Protein AF-A0A0U2V321-F1 (afdb_monomer_lite)

Foldseek 3Di:
DDKDKAADVVFRKIKMWDWDQDVQAFIKIKIKMKGWPDADPVRQKTKMKIKMKMWTADHPVGTDDIDIDIDIDIHGHD

pLDDT: mean 86.26, std 7.42, range [58.62, 94.81]

InterPro domains:
  IPR005521 Attacin, C-terminal [PF03769] (1-73)

Secondary structure (DSSP, 8-state):
-EEEEEEEGGGTEEEEEEEEEETTTEEEEEEEEEEEEEE-TTSSEEEEEEEEEEEEE-STT-SPPPEEEEEEEEEE--

Organism: Phaedon cochleariae (NCBI:txid80249)

Radius of gyration: 16.29 Å; chains: 1; bounding box: 32×24×46 Å

Sequence (78 aa):
GGRLDYTHTPSGSGAFIQADRTRNYGTDVAAGGKYNIYTSPKKDFGVDATAQYQRHFGGPGGAGRPDAGVFLNAHADI

Structure (mmCIF, N/CA/C/O backbone):
data_AF-A0A0U2V321-F1
#
_entry.id   AF-A0A0U2V321-F1
#
loop_
_atom_site.group_PDB
_atom_site.id
_atom_site.type_symbol
_atom_site.label_atom_id
_atom_site.label_alt_id
_atom_site.label_comp_id
_atom_site.label_asym_id
_atom_site.label_entity_id
_atom_site.label_seq_id
_atom_site.pdbx_PDB_ins_code
_atom_site.Cartn_x
_atom_site.Cartn_y
_atom_site.Cartn_z
_atom_site.occupancy
_atom_site.B_iso_or_equiv
_atom_site.auth_seq_id
_atom_site.auth_comp_id
_atom_site.auth_asym_id
_atom_site.auth_atom_id
_atom_site.pdbx_PDB_model_num
ATOM 1 N N . GLY A 1 1 ? 15.026 3.352 -5.490 1.00 79.88 1 GLY A N 1
ATOM 2 C CA . GLY A 1 1 ? 13.851 4.220 -5.638 1.00 79.88 1 GLY A CA 1
ATOM 3 C C . GLY A 1 1 ? 13.492 4.766 -4.285 1.00 79.88 1 GLY A C 1
ATOM 4 O O . GLY A 1 1 ? 14.402 5.012 -3.501 1.00 79.88 1 GLY A O 1
ATOM 5 N N . GLY A 1 2 ? 12.209 4.994 -4.030 1.00 90.81 2 GLY A N 1
ATOM 6 C CA . GLY A 1 2 ? 11.726 5.549 -2.772 1.00 90.81 2 GLY A CA 1
ATOM 7 C C . GLY A 1 2 ? 10.322 5.060 -2.436 1.00 90.81 2 GLY A C 1
ATOM 8 O O . GLY A 1 2 ? 9.534 4.740 -3.329 1.00 90.81 2 GLY A O 1
ATOM 9 N N . ARG A 1 3 ? 10.024 5.016 -1.138 1.00 92.06 3 ARG A N 1
ATOM 10 C CA . ARG A 1 3 ? 8.729 4.619 -0.589 1.00 92.06 3 ARG A CA 1
ATOM 11 C C . ARG A 1 3 ? 8.258 5.665 0.415 1.00 92.06 3 ARG A C 1
ATOM 13 O O . ARG A 1 3 ? 9.042 6.129 1.239 1.00 92.06 3 ARG A O 1
ATOM 20 N N . LEU A 1 4 ? 6.987 6.034 0.307 1.00 92.25 4 LEU A N 1
ATOM 21 C CA . LEU A 1 4 ? 6.275 6.862 1.265 1.00 92.25 4 LEU A CA 1
ATOM 22 C C . LEU A 1 4 ? 5.263 5.985 1.993 1.00 92.25 4 LEU A C 1
ATOM 24 O O . LEU A 1 4 ? 4.365 5.427 1.363 1.00 92.25 4 LEU A O 1
ATOM 28 N N . ASP A 1 5 ? 5.405 5.903 3.310 1.00 92.12 5 ASP A N 1
ATOM 29 C CA . ASP A 1 5 ? 4.493 5.193 4.196 1.00 92.12 5 ASP A CA 1
ATOM 30 C C . ASP A 1 5 ? 3.699 6.189 5.041 1.00 92.12 5 ASP A C 1
ATOM 32 O O . ASP A 1 5 ? 4.251 7.108 5.646 1.00 92.12 5 ASP A O 1
ATOM 36 N N . TYR A 1 6 ? 2.391 5.977 5.113 1.00 88.12 6 TYR A N 1
ATOM 37 C CA . TYR A 1 6 ? 1.475 6.677 5.996 1.00 88.12 6 TYR A CA 1
ATOM 38 C C . TYR A 1 6 ? 0.815 5.666 6.927 1.00 88.12 6 TYR A C 1
ATOM 40 O O . TYR A 1 6 ? 0.229 4.685 6.479 1.00 88.12 6 TYR A O 1
ATOM 48 N N . THR A 1 7 ? 0.892 5.904 8.233 1.00 86.25 7 THR A N 1
ATOM 49 C CA . THR A 1 7 ? 0.244 5.057 9.240 1.00 86.25 7 THR A CA 1
ATOM 50 C C . THR A 1 7 ? -0.613 5.928 10.146 1.00 86.25 7 THR A C 1
ATOM 52 O O . THR A 1 7 ? -0.107 6.843 10.792 1.00 86.25 7 THR A O 1
ATOM 55 N N . HIS A 1 8 ? -1.912 5.641 10.209 1.00 79.44 8 HIS A N 1
ATOM 56 C CA . HIS A 1 8 ? -2.850 6.300 11.107 1.00 79.44 8 HIS A CA 1
ATOM 57 C C . HIS A 1 8 ? -3.081 5.443 12.356 1.00 79.44 8 HIS A C 1
ATOM 59 O O . HIS A 1 8 ? -4.030 4.656 12.437 1.00 79.44 8 HIS A O 1
ATOM 65 N N . THR A 1 9 ? -2.201 5.626 13.343 1.00 71.06 9 THR A N 1
ATOM 66 C CA . THR A 1 9 ? -2.124 4.870 14.606 1.00 71.06 9 THR A CA 1
ATOM 67 C C . THR A 1 9 ? -3.457 4.697 15.349 1.00 71.06 9 THR A C 1
ATOM 69 O O . THR A 1 9 ? -3.711 3.584 15.802 1.00 71.06 9 THR A O 1
ATOM 72 N N . PRO A 1 10 ? -4.347 5.710 15.448 1.00 68.38 10 PRO A N 1
ATOM 73 C CA . PRO A 1 10 ? -5.625 5.562 16.154 1.00 68.38 10 PRO A CA 1
ATOM 74 C C . PRO A 1 10 ? -6.575 4.544 15.512 1.00 68.38 10 PRO A C 1
ATOM 76 O O . PRO A 1 10 ? -7.376 3.928 16.204 1.00 68.38 10 PRO A O 1
ATOM 79 N N . SER A 1 11 ? -6.484 4.367 14.192 1.00 67.00 11 SER A N 1
ATOM 80 C CA . SER A 1 11 ? -7.370 3.482 13.426 1.00 67.00 11 SER A CA 1
ATOM 81 C C . SER A 1 11 ? -6.698 2.190 12.972 1.00 67.00 11 SER A C 1
ATOM 83 O O . SER A 1 11 ? -7.344 1.383 12.327 1.00 67.00 11 SER A O 1
ATOM 85 N N . GLY A 1 12 ? -5.392 2.010 13.190 1.00 73.19 12 GLY A N 1
ATOM 86 C CA . GLY A 1 12 ? -4.629 0.892 12.611 1.00 73.19 12 GLY A CA 1
ATOM 87 C C . GLY A 1 12 ? -4.524 0.901 11.075 1.00 73.19 12 GLY A C 1
ATOM 88 O O . GLY A 1 12 ? -3.876 0.024 10.501 1.00 73.19 12 GLY A O 1
ATOM 89 N N . SER A 1 13 ? -5.118 1.893 10.408 1.00 83.25 13 SER A N 1
ATOM 90 C CA . SER A 1 13 ? -5.083 2.039 8.955 1.00 83.25 13 SER A CA 1
ATOM 91 C C . SER A 1 13 ? -3.724 2.549 8.493 1.00 83.25 13 SER A C 1
ATOM 93 O O . SER A 1 13 ? -3.058 3.317 9.187 1.00 83.25 13 SER A O 1
ATOM 95 N N . GLY A 1 14 ? -3.305 2.151 7.302 1.00 89.94 14 GLY A N 1
ATOM 96 C CA . GLY A 1 14 ? -2.077 2.628 6.687 1.00 89.94 14 GLY A CA 1
ATOM 97 C C . GLY A 1 14 ? -2.193 2.647 5.176 1.00 89.94 14 GLY A C 1
ATOM 98 O O . GLY A 1 14 ? -3.012 1.941 4.604 1.00 89.94 14 GLY A O 1
ATOM 99 N N . ALA A 1 15 ? -1.378 3.460 4.530 1.00 91.94 15 ALA A N 1
ATOM 100 C CA . ALA A 1 15 ? -1.248 3.506 3.087 1.00 91.94 15 ALA A CA 1
ATOM 101 C C . ALA A 1 15 ? 0.226 3.655 2.732 1.00 91.94 15 ALA A C 1
ATOM 103 O O . ALA A 1 15 ? 0.990 4.256 3.482 1.00 91.94 15 ALA A O 1
ATOM 104 N N . PHE A 1 16 ? 0.634 3.120 1.594 1.00 93.56 16 PHE A N 1
ATOM 105 C CA . PHE A 1 16 ? 1.974 3.300 1.074 1.00 93.56 16 PHE A CA 1
ATOM 106 C C . PHE A 1 16 ? 1.937 3.516 -0.430 1.00 93.56 16 PHE A C 1
ATOM 108 O O . PHE A 1 16 ? 1.061 3.009 -1.134 1.00 93.56 16 PHE A O 1
ATOM 115 N N . ILE A 1 17 ? 2.922 4.262 -0.914 1.00 93.25 17 ILE A N 1
ATOM 116 C CA . ILE A 1 17 ? 3.218 4.424 -2.333 1.00 93.25 17 ILE A CA 1
ATOM 117 C C . ILE A 1 17 ? 4.723 4.237 -2.500 1.00 93.25 17 ILE A C 1
ATOM 119 O O . ILE A 1 17 ? 5.520 4.827 -1.773 1.00 93.25 17 ILE A O 1
ATOM 123 N N . GLN A 1 18 ? 5.118 3.411 -3.456 1.00 92.88 18 GLN A N 1
ATOM 124 C CA . GLN A 1 18 ? 6.495 3.052 -3.749 1.00 92.88 18 GLN A CA 1
ATOM 125 C C . GLN A 1 18 ? 6.764 3.212 -5.241 1.00 92.88 18 GLN A C 1
ATOM 127 O O . GLN A 1 18 ? 5.932 2.866 -6.080 1.00 92.88 18 GLN A O 1
ATOM 132 N N . ALA A 1 19 ? 7.950 3.719 -5.560 1.00 91.44 19 ALA A N 1
ATOM 133 C CA . ALA A 1 19 ? 8.463 3.765 -6.915 1.00 91.44 19 ALA A CA 1
ATOM 134 C C . ALA A 1 19 ? 9.950 3.399 -6.923 1.00 91.44 19 ALA A C 1
ATOM 136 O O . ALA A 1 19 ? 10.796 4.122 -6.385 1.00 91.44 19 ALA A O 1
ATOM 137 N N . ASP A 1 20 ? 10.283 2.299 -7.584 1.00 89.81 20 ASP A N 1
ATOM 138 C CA . ASP A 1 20 ? 11.641 1.802 -7.731 1.00 89.81 20 ASP A CA 1
ATOM 139 C C . ASP A 1 20 ? 12.039 1.745 -9.198 1.00 89.81 20 ASP A C 1
ATOM 141 O O . ASP A 1 20 ? 11.551 0.947 -9.986 1.00 89.81 20 ASP A O 1
ATOM 145 N N . ARG A 1 21 ? 12.950 2.641 -9.582 1.00 85.81 21 ARG A N 1
ATOM 146 C CA . ARG A 1 21 ? 13.514 2.670 -10.928 1.00 85.81 21 ARG A CA 1
ATOM 147 C C . ARG A 1 21 ? 14.816 1.885 -10.970 1.00 85.81 21 ARG A C 1
ATOM 149 O O . ARG A 1 21 ? 15.806 2.303 -10.368 1.00 85.81 21 ARG A O 1
ATOM 156 N N . THR A 1 22 ? 14.837 0.832 -11.773 1.00 83.44 22 THR A N 1
ATOM 157 C CA . THR A 1 22 ? 16.026 0.027 -12.047 1.00 83.44 22 THR A CA 1
ATOM 158 C C . THR A 1 22 ? 16.571 0.399 -13.425 1.00 83.44 22 THR A C 1
ATOM 160 O O . THR A 1 22 ? 15.918 0.222 -14.457 1.00 83.44 22 THR A O 1
ATOM 163 N N . ARG A 1 23 ? 17.781 0.973 -13.467 1.00 79.19 23 ARG A N 1
ATOM 164 C CA . ARG A 1 23 ? 18.401 1.446 -14.718 1.00 79.19 23 ARG A CA 1
ATOM 165 C C . ARG A 1 23 ? 18.520 0.283 -15.713 1.00 79.19 23 ARG A C 1
ATOM 167 O O . ARG A 1 23 ? 19.081 -0.746 -15.370 1.00 79.19 23 ARG A O 1
ATOM 174 N N . ASN A 1 24 ? 17.995 0.469 -16.927 1.00 78.81 24 ASN A N 1
ATOM 175 C CA . ASN A 1 24 ? 17.874 -0.529 -18.009 1.00 78.81 24 ASN A CA 1
ATOM 176 C C . ASN A 1 24 ? 16.856 -1.667 -17.791 1.00 78.81 24 ASN A C 1
ATOM 178 O O . ASN A 1 24 ? 16.610 -2.421 -18.728 1.00 78.81 24 ASN A O 1
ATOM 182 N N . TYR A 1 25 ? 16.227 -1.764 -16.618 1.00 80.62 25 TYR A N 1
ATOM 183 C CA . TYR A 1 25 ? 15.269 -2.829 -16.299 1.00 80.62 25 TYR A CA 1
ATOM 184 C C . TYR A 1 25 ? 13.835 -2.337 -16.122 1.00 80.62 25 TYR A C 1
ATOM 186 O O . TYR A 1 25 ? 12.941 -3.160 -16.191 1.00 80.62 25 TYR A O 1
ATOM 194 N N . GLY A 1 26 ? 13.605 -1.031 -15.961 1.00 87.56 26 GLY A N 1
ATOM 195 C CA . GLY A 1 26 ? 12.261 -0.453 -15.875 1.00 87.56 26 GLY A CA 1
ATOM 196 C C . GLY A 1 26 ? 12.011 0.295 -14.568 1.00 87.56 26 GLY A C 1
ATOM 197 O O . GLY A 1 26 ? 12.944 0.679 -13.861 1.00 87.56 26 GLY A O 1
ATOM 198 N N . THR A 1 27 ? 10.738 0.540 -14.285 1.00 91.25 27 THR A N 1
ATOM 199 C CA . THR A 1 27 ? 10.234 1.222 -13.095 1.00 91.25 27 THR A CA 1
ATOM 200 C C . THR A 1 27 ? 9.107 0.400 -12.495 1.00 91.25 27 THR A C 1
ATOM 202 O O . THR A 1 27 ? 8.062 0.226 -13.116 1.00 91.25 27 THR A O 1
ATOM 205 N N . ASP A 1 28 ? 9.301 -0.051 -11.271 1.00 90.44 28 ASP A N 1
ATOM 206 C CA . ASP A 1 28 ? 8.285 -0.685 -10.453 1.00 90.44 28 ASP A CA 1
ATOM 207 C C . ASP A 1 28 ? 7.533 0.390 -9.684 1.00 90.44 28 ASP A C 1
ATOM 209 O O . ASP A 1 28 ? 8.139 1.221 -9.007 1.00 90.44 28 ASP A O 1
ATOM 213 N N . VAL A 1 29 ? 6.210 0.399 -9.795 1.00 92.50 29 VAL A N 1
ATOM 214 C CA . VAL A 1 29 ? 5.358 1.206 -8.924 1.00 92.50 29 VAL A CA 1
ATOM 215 C C . VAL A 1 29 ? 4.463 0.285 -8.124 1.00 92.50 29 VAL A C 1
ATOM 217 O O . VAL A 1 29 ? 3.888 -0.657 -8.667 1.00 92.50 29 VAL A O 1
ATOM 220 N N . ALA A 1 30 ? 4.323 0.572 -6.839 1.00 93.00 30 ALA A N 1
ATOM 221 C CA . ALA A 1 30 ? 3.385 -0.115 -5.974 1.00 93.00 30 ALA A CA 1
ATOM 222 C C . ALA A 1 30 ? 2.637 0.902 -5.120 1.00 93.00 30 ALA A C 1
ATOM 224 O O . ALA A 1 30 ? 3.181 1.922 -4.709 1.00 93.00 30 ALA A O 1
ATOM 225 N N . ALA A 1 31 ? 1.374 0.627 -4.860 1.00 94.56 31 ALA A N 1
ATOM 226 C CA . ALA A 1 31 ? 0.558 1.367 -3.927 1.00 94.56 31 ALA A CA 1
ATOM 227 C C . ALA A 1 31 ? -0.308 0.371 -3.173 1.00 94.56 31 ALA A C 1
ATOM 229 O O . ALA A 1 31 ? -0.808 -0.594 -3.745 1.00 94.56 31 ALA A O 1
ATOM 230 N N . GLY A 1 32 ? -0.508 0.599 -1.891 1.00 93.81 32 GLY A N 1
ATOM 231 C CA . GLY A 1 32 ? -1.380 -0.255 -1.112 1.00 93.81 32 GLY A CA 1
ATOM 232 C C . GLY A 1 32 ? -1.830 0.434 0.147 1.00 93.81 32 GLY A C 1
ATOM 233 O O . GLY A 1 32 ? -1.289 1.459 0.550 1.00 93.81 32 GLY A O 1
ATOM 234 N N . GLY A 1 33 ? -2.847 -0.124 0.768 1.00 92.94 33 GLY A N 1
ATOM 235 C CA . GLY A 1 33 ? -3.346 0.357 2.030 1.00 92.94 33 GLY A CA 1
ATOM 236 C C . GLY A 1 33 ? -4.005 -0.753 2.810 1.00 92.94 33 GLY A C 1
ATOM 237 O O . GLY A 1 33 ? -4.521 -1.714 2.248 1.00 92.94 33 GLY A O 1
ATOM 238 N N . LYS A 1 34 ? -3.968 -0.597 4.123 1.00 91.25 34 LYS A N 1
ATOM 239 C CA . LYS A 1 34 ? -4.698 -1.413 5.073 1.00 91.25 34 LYS A CA 1
ATOM 240 C C . LYS A 1 34 ? -5.685 -0.535 5.819 1.00 91.25 34 LYS A C 1
ATOM 242 O O . LYS A 1 34 ? -5.377 0.609 6.154 1.00 91.25 34 LYS A O 1
ATOM 247 N N . TYR A 1 35 ? -6.850 -1.079 6.102 1.00 87.62 35 TYR A N 1
ATOM 248 C CA . TYR A 1 35 ? -7.882 -0.440 6.888 1.00 87.62 35 TYR A CA 1
ATOM 249 C C . TYR A 1 35 ? -8.368 -1.427 7.934 1.00 87.62 35 TYR A C 1
ATOM 251 O O . TYR A 1 35 ? -8.749 -2.549 7.606 1.00 87.62 35 TYR A O 1
ATOM 259 N N . ASN A 1 36 ? -8.345 -1.012 9.193 1.00 87.12 36 ASN A N 1
ATOM 260 C CA . ASN A 1 36 ? -8.899 -1.823 10.261 1.00 87.12 36 ASN A CA 1
ATOM 261 C C . ASN A 1 36 ? -10.419 -1.645 10.250 1.00 87.12 36 ASN A C 1
ATOM 263 O O . ASN A 1 36 ? -10.922 -0.574 10.587 1.00 87.12 36 ASN A O 1
ATOM 267 N N . ILE A 1 37 ? -11.144 -2.670 9.813 1.00 87.06 37 ILE A N 1
ATOM 268 C CA . ILE A 1 37 ? -12.607 -2.623 9.741 1.00 87.06 37 ILE A CA 1
ATOM 269 C C . ILE A 1 37 ? -13.186 -2.734 11.146 1.00 87.06 37 ILE A C 1
ATOM 271 O O . ILE A 1 37 ? -14.124 -2.019 11.496 1.00 87.06 37 ILE A O 1
ATOM 275 N N . TYR A 1 38 ? -12.645 -3.651 11.945 1.00 85.88 38 TYR A N 1
ATOM 276 C CA . TYR A 1 38 ? -13.174 -3.936 13.265 1.00 85.88 38 TYR A CA 1
ATOM 277 C C . TYR A 1 38 ? -12.081 -4.433 14.198 1.00 85.88 38 TYR A C 1
ATOM 279 O O . TYR A 1 38 ? -11.233 -5.235 13.827 1.00 85.88 38 TYR A O 1
ATOM 287 N N . THR A 1 39 ? -12.143 -4.002 15.449 1.00 85.06 39 THR A N 1
ATOM 288 C CA . THR A 1 39 ? -11.370 -4.597 16.536 1.00 85.06 39 THR A CA 1
ATOM 289 C C . THR A 1 39 ? -12.284 -4.718 17.738 1.00 85.06 39 THR A C 1
ATOM 291 O O . THR A 1 39 ? -12.969 -3.757 18.100 1.00 85.06 39 THR A O 1
ATOM 294 N N . SER A 1 40 ? -12.318 -5.903 18.342 1.00 83.00 40 SER A N 1
ATOM 295 C CA . SER A 1 40 ? -13.086 -6.133 19.554 1.00 83.00 40 SER A CA 1
ATOM 296 C C . SER A 1 40 ? -12.563 -5.222 20.676 1.00 83.00 40 SER A C 1
ATOM 298 O O . SER A 1 40 ? -11.369 -4.916 20.726 1.00 83.00 40 SER A O 1
ATOM 300 N N . PRO A 1 41 ? -13.413 -4.790 21.623 1.00 80.88 41 PRO A N 1
ATOM 301 C CA . PRO A 1 41 ? -12.980 -3.933 22.733 1.00 80.88 41 PRO A CA 1
ATOM 302 C C . PRO A 1 41 ? -11.858 -4.545 23.582 1.00 80.88 41 PRO A C 1
ATOM 304 O O . PRO A 1 41 ? -11.059 -3.831 24.181 1.00 80.88 41 PRO A O 1
ATOM 307 N N . LYS A 1 42 ? -11.814 -5.877 23.629 1.00 82.25 42 LYS A N 1
ATOM 308 C CA . LYS A 1 42 ? -10.822 -6.672 24.349 1.00 82.25 42 LYS A CA 1
ATOM 309 C C . LYS A 1 42 ? -9.583 -7.011 23.499 1.00 82.25 42 LYS A C 1
ATOM 311 O O . LYS A 1 42 ? -8.619 -7.540 24.030 1.00 82.25 42 LYS A O 1
ATOM 316 N N . LYS A 1 43 ? -9.572 -6.621 22.215 1.00 79.19 43 LYS A N 1
ATOM 317 C CA . LYS A 1 43 ? -8.510 -6.856 21.219 1.00 79.19 43 LYS A CA 1
ATOM 318 C C . LYS A 1 43 ? -8.210 -8.326 20.897 1.00 79.19 43 LYS A C 1
ATOM 320 O O . LYS A 1 43 ? -7.235 -8.591 20.209 1.00 79.19 43 LYS A O 1
ATOM 325 N N . ASP A 1 44 ? -9.065 -9.254 21.311 1.00 86.06 44 ASP A N 1
ATOM 326 C CA . ASP A 1 44 ? -8.934 -10.690 21.010 1.00 86.06 44 ASP A CA 1
ATOM 327 C C . ASP A 1 44 ? -9.448 -11.055 19.609 1.00 86.06 44 ASP A C 1
ATOM 329 O O . ASP A 1 44 ? -9.241 -12.170 19.146 1.00 86.06 44 ASP A O 1
ATOM 333 N N . PHE A 1 45 ? -10.125 -10.135 18.914 1.00 85.94 45 PHE A N 1
ATOM 334 C CA . PHE A 1 45 ? -10.588 -10.343 17.544 1.00 85.94 45 PHE A CA 1
ATOM 335 C C . PHE A 1 45 ? -10.468 -9.060 16.727 1.00 85.94 45 PHE A C 1
ATOM 337 O O . PHE A 1 45 ? -10.905 -7.993 17.164 1.00 85.94 45 PHE A O 1
ATOM 344 N N . GLY A 1 46 ? -9.926 -9.168 15.520 1.00 87.62 46 GLY A N 1
ATOM 345 C CA . GLY A 1 46 ? -9.780 -8.062 14.587 1.00 87.62 46 GLY A CA 1
ATOM 346 C C . GLY A 1 46 ? -10.051 -8.482 13.148 1.00 87.62 46 GLY A C 1
ATOM 347 O O . GLY A 1 46 ? -9.838 -9.631 12.763 1.00 87.62 46 GLY A O 1
ATOM 348 N N . VAL A 1 47 ? -10.543 -7.532 12.356 1.00 89.38 47 VAL A N 1
ATOM 349 C CA . VAL A 1 47 ? -10.757 -7.681 10.917 1.00 89.38 47 VAL A CA 1
ATOM 350 C C . VAL A 1 47 ? -10.113 -6.506 10.206 1.00 89.38 47 VAL A C 1
ATOM 352 O O . VAL A 1 47 ? -10.480 -5.351 10.435 1.00 89.38 47 VAL A O 1
ATOM 355 N N . ASP A 1 48 ? -9.201 -6.808 9.294 1.00 90.06 48 ASP A N 1
ATOM 356 C CA . ASP A 1 48 ? -8.508 -5.840 8.463 1.00 90.06 48 ASP A CA 1
ATOM 357 C C . ASP A 1 48 ? -8.757 -6.098 6.974 1.00 90.06 48 ASP A C 1
ATOM 359 O O . ASP A 1 48 ? -8.807 -7.231 6.501 1.00 90.06 48 ASP A O 1
ATOM 363 N N . ALA A 1 49 ? -8.936 -5.013 6.227 1.00 91.56 49 ALA A N 1
ATOM 364 C CA . ALA A 1 49 ? -8.954 -5.022 4.775 1.00 91.56 49 ALA A CA 1
ATOM 365 C C . ALA A 1 49 ? -7.635 -4.475 4.257 1.00 91.56 49 ALA A C 1
ATOM 367 O O . ALA A 1 49 ? -7.253 -3.358 4.594 1.00 91.56 49 ALA A O 1
ATOM 368 N N . THR A 1 50 ? -6.969 -5.228 3.395 1.00 92.19 50 THR A N 1
ATOM 369 C CA . THR A 1 50 ? -5.757 -4.796 2.708 1.00 92.19 50 THR A CA 1
ATOM 370 C C . THR A 1 50 ? -6.020 -4.752 1.215 1.00 92.19 50 THR A C 1
ATOM 372 O O . THR A 1 50 ? -6.461 -5.733 0.631 1.00 92.19 50 THR A O 1
ATOM 375 N N . ALA A 1 51 ? -5.738 -3.625 0.580 1.00 93.62 51 ALA A N 1
ATOM 376 C CA . ALA A 1 51 ? -5.741 -3.485 -0.865 1.00 93.62 51 ALA A CA 1
ATOM 377 C C . ALA A 1 51 ? -4.325 -3.160 -1.332 1.00 93.62 51 ALA A C 1
ATOM 379 O O . ALA A 1 51 ? -3.637 -2.344 -0.721 1.00 93.62 51 ALA A O 1
ATOM 380 N N . GLN A 1 52 ? -3.890 -3.772 -2.423 1.00 93.81 52 GLN A N 1
ATOM 381 C CA . GLN A 1 52 ? -2.594 -3.495 -3.023 1.00 93.81 52 GLN A CA 1
ATOM 382 C C . GLN A 1 52 ? -2.691 -3.518 -4.541 1.00 93.81 52 GLN A C 1
ATOM 384 O O . GLN A 1 52 ? -3.492 -4.243 -5.128 1.00 93.81 52 GLN A O 1
ATOM 389 N N . TYR A 1 53 ? -1.856 -2.706 -5.162 1.00 93.44 53 TYR A N 1
ATOM 390 C CA . TYR A 1 53 ? -1.688 -2.588 -6.591 1.00 93.44 53 TYR A CA 1
ATOM 391 C C . TYR A 1 53 ? -0.201 -2.423 -6.873 1.00 93.44 53 TYR A C 1
ATOM 393 O O . TYR A 1 53 ? 0.462 -1.578 -6.276 1.00 93.44 53 TYR A O 1
ATOM 401 N N . GLN A 1 54 ? 0.323 -3.188 -7.813 1.00 92.00 54 GLN A N 1
ATOM 402 C CA . GLN A 1 54 ? 1.691 -3.075 -8.278 1.00 92.00 54 GLN A CA 1
ATOM 403 C C . GLN A 1 54 ? 1.734 -3.208 -9.793 1.00 92.00 54 GLN A C 1
ATOM 405 O O . GLN A 1 54 ? 0.963 -3.944 -10.412 1.00 92.00 54 GLN A O 1
ATOM 410 N N . ARG A 1 55 ? 2.639 -2.465 -10.419 1.00 91.44 55 ARG A N 1
ATOM 411 C CA . ARG A 1 55 ? 2.849 -2.538 -11.856 1.00 91.44 55 ARG A CA 1
ATOM 412 C C . ARG A 1 55 ? 4.288 -2.219 -12.206 1.00 91.44 55 ARG A C 1
ATOM 414 O O . ARG A 1 55 ? 4.839 -1.213 -11.770 1.00 91.44 55 ARG A O 1
ATOM 421 N N . HIS A 1 56 ? 4.844 -3.048 -13.075 1.00 90.12 56 HIS A N 1
ATOM 422 C CA . HIS A 1 56 ? 6.146 -2.821 -13.674 1.00 90.12 56 HIS A CA 1
ATOM 423 C C . HIS A 1 56 ? 6.009 -2.084 -15.013 1.00 90.12 56 HIS A C 1
ATOM 425 O O . HIS A 1 56 ? 5.202 -2.462 -15.866 1.00 90.12 56 HIS A O 1
ATOM 431 N N . PHE A 1 57 ? 6.818 -1.053 -15.229 1.00 87.56 57 PHE A N 1
ATOM 432 C CA . PHE A 1 57 ? 6.850 -0.249 -16.447 1.00 87.56 57 PHE A CA 1
ATOM 433 C C . PHE A 1 57 ? 8.250 -0.230 -17.073 1.00 87.56 57 PHE A C 1
ATOM 435 O O . PHE A 1 57 ? 9.173 0.362 -16.521 1.00 87.56 57 PHE A O 1
ATOM 442 N N . GLY A 1 58 ? 8.390 -0.760 -18.289 1.00 83.88 58 GLY A N 1
ATOM 443 C CA . GLY A 1 58 ? 9.637 -0.697 -19.060 1.00 83.88 58 GLY A CA 1
ATOM 444 C C . GLY A 1 58 ? 10.491 -1.961 -18.944 1.00 83.88 58 GLY A C 1
ATOM 445 O O . GLY A 1 58 ? 9.988 -3.010 -18.579 1.00 83.88 58 GLY A O 1
ATOM 446 N N . GLY A 1 59 ? 11.765 -1.869 -19.329 1.00 81.25 59 GLY A N 1
ATOM 447 C CA . GLY A 1 59 ? 12.668 -3.022 -19.393 1.00 81.25 59 GLY A CA 1
ATOM 448 C C . GLY A 1 59 ? 12.592 -3.812 -20.709 1.00 81.25 59 GLY A C 1
ATOM 449 O O . GLY A 1 59 ? 11.767 -3.503 -21.574 1.00 81.25 59 GLY A O 1
ATOM 450 N N . PRO A 1 60 ? 13.453 -4.833 -20.884 1.00 70.62 60 PRO A N 1
ATOM 451 C CA . PRO A 1 60 ? 13.574 -5.597 -22.133 1.00 70.62 60 PRO A CA 1
ATOM 452 C C . PRO A 1 60 ? 12.28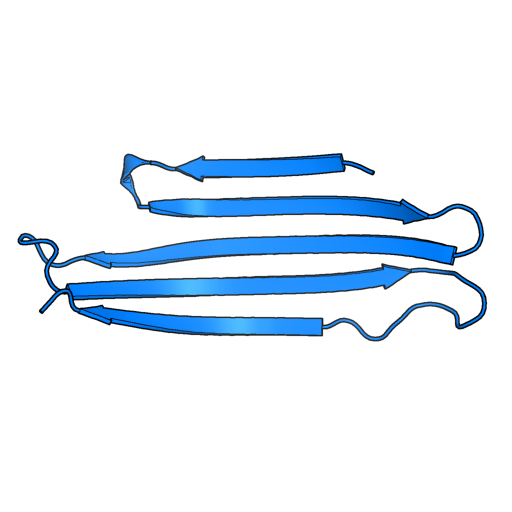9 -6.335 -22.546 1.00 70.62 60 PRO A C 1
ATOM 454 O O . PRO A 1 60 ? 12.136 -6.683 -23.712 1.00 70.62 60 PRO A O 1
ATOM 457 N N . GLY A 1 61 ? 11.372 -6.562 -21.597 1.00 74.69 61 GLY A N 1
ATOM 458 C CA . GLY A 1 61 ? 10.075 -7.218 -21.803 1.00 74.69 61 GLY A CA 1
ATOM 459 C C . GLY A 1 61 ? 8.869 -6.273 -21.894 1.00 74.69 61 GLY A C 1
ATOM 460 O O . GLY A 1 61 ? 7.745 -6.751 -22.027 1.00 74.69 61 GLY A O 1
ATOM 461 N N . GLY A 1 62 ? 9.073 -4.952 -21.829 1.00 78.00 62 GLY A N 1
ATOM 462 C CA . GLY A 1 62 ? 7.986 -3.968 -21.820 1.00 78.00 62 GLY A CA 1
ATOM 463 C C . GLY A 1 62 ? 7.219 -3.894 -20.492 1.00 78.00 62 GLY A C 1
ATOM 464 O O . GLY A 1 62 ? 7.631 -4.446 -19.477 1.00 78.00 62 GLY A O 1
ATOM 465 N N . ALA A 1 63 ? 6.098 -3.163 -20.474 1.00 82.88 63 ALA A N 1
ATOM 466 C CA . ALA A 1 63 ? 5.298 -3.014 -19.257 1.00 82.88 63 ALA A CA 1
ATOM 467 C C . ALA A 1 63 ? 4.720 -4.367 -18.805 1.00 82.88 63 ALA A C 1
ATOM 469 O O . ALA A 1 63 ? 3.988 -5.019 -19.552 1.00 82.88 63 ALA A O 1
ATOM 470 N N . GLY A 1 64 ? 5.023 -4.752 -17.566 1.00 82.19 64 GLY A N 1
ATOM 471 C CA . GLY A 1 64 ? 4.466 -5.939 -16.934 1.00 82.19 64 GLY A CA 1
ATOM 472 C C . GLY A 1 64 ? 2.958 -5.811 -16.722 1.00 82.19 64 GLY A C 1
ATOM 473 O O . GLY A 1 64 ? 2.386 -4.711 -16.711 1.00 82.19 64 GLY A O 1
ATOM 474 N N . ARG A 1 65 ? 2.298 -6.960 -16.547 1.00 86.69 65 ARG A N 1
ATOM 475 C CA . ARG A 1 65 ? 0.884 -6.987 -16.165 1.00 86.69 65 ARG A CA 1
ATOM 476 C C . ARG A 1 65 ? 0.720 -6.332 -14.787 1.00 86.69 65 ARG A C 1
ATOM 478 O O . ARG A 1 65 ? 1.545 -6.592 -13.913 1.00 86.69 65 ARG A O 1
ATOM 485 N N . PRO A 1 66 ? -0.301 -5.479 -14.597 1.00 87.94 66 PRO A N 1
ATOM 486 C CA . PRO A 1 66 ? -0.645 -5.010 -13.265 1.00 87.94 66 PRO A CA 1
ATOM 487 C C . PRO A 1 66 ? -1.072 -6.200 -12.408 1.00 87.94 66 PRO A C 1
ATOM 489 O O . PRO A 1 66 ? -1.835 -7.050 -12.868 1.00 87.94 66 PRO A O 1
ATOM 492 N N . ASP A 1 67 ? -0.599 -6.225 -11.173 1.00 91.44 67 ASP A N 1
ATOM 493 C CA . ASP A 1 67 ? -1.084 -7.118 -10.132 1.00 91.44 67 ASP A CA 1
ATOM 494 C C . ASP A 1 67 ? -1.835 -6.272 -9.106 1.00 91.44 67 ASP A C 1
ATOM 496 O O . ASP A 1 67 ? -1.357 -5.229 -8.661 1.00 91.44 67 ASP A O 1
ATOM 500 N N . ALA A 1 68 ? -3.064 -6.670 -8.808 1.00 93.94 68 ALA A N 1
ATOM 501 C CA . ALA A 1 68 ? -3.940 -5.951 -7.906 1.00 93.94 68 ALA A CA 1
ATOM 502 C C . ALA A 1 68 ? -4.734 -6.961 -7.090 1.00 93.94 68 ALA A C 1
ATOM 504 O O . ALA A 1 68 ? -5.247 -7.939 -7.635 1.00 93.94 68 ALA A O 1
ATOM 505 N N . GLY A 1 69 ? -4.859 -6.709 -5.794 1.00 94.81 69 GLY A N 1
ATOM 506 C CA . GLY A 1 69 ? -5.540 -7.611 -4.883 1.00 94.81 69 GLY A CA 1
ATOM 507 C C . GLY A 1 69 ? -6.191 -6.862 -3.738 1.00 94.81 69 GLY A C 1
ATOM 508 O O . GLY A 1 69 ? -5.665 -5.860 -3.252 1.00 94.81 69 GLY A O 1
ATOM 509 N N . VAL A 1 70 ? -7.340 -7.374 -3.312 1.00 93.75 70 VAL A N 1
ATOM 510 C CA . VAL A 1 70 ? -7.998 -6.981 -2.070 1.00 93.75 70 VAL A CA 1
ATOM 511 C C . VAL A 1 70 ? -8.128 -8.230 -1.214 1.00 93.75 70 VAL A C 1
ATOM 513 O O . VAL A 1 70 ? -8.576 -9.273 -1.685 1.00 93.75 70 VAL A O 1
ATOM 516 N N . PHE A 1 71 ? -7.725 -8.108 0.040 1.00 92.88 71 PHE A N 1
ATOM 517 C CA . PHE A 1 71 ? -7.656 -9.176 1.018 1.00 92.88 71 PHE A CA 1
ATOM 518 C C . PHE A 1 71 ? -8.411 -8.736 2.261 1.00 92.88 71 PHE A C 1
ATOM 520 O O . PHE A 1 71 ? -8.287 -7.592 2.698 1.00 92.88 71 PHE A O 1
ATOM 527 N N . LEU A 1 72 ? -9.188 -9.648 2.828 1.00 92.38 72 LEU A N 1
ATOM 528 C CA . LEU A 1 72 ? -9.756 -9.493 4.156 1.00 92.38 72 LEU A CA 1
ATOM 529 C C . LEU A 1 72 ? -9.038 -10.490 5.053 1.00 92.38 72 LEU A C 1
ATOM 531 O O . LEU A 1 72 ? -9.068 -11.686 4.764 1.00 92.38 72 LEU A O 1
ATOM 535 N N . ASN A 1 73 ? -8.409 -10.013 6.120 1.00 89.62 73 ASN A N 1
ATOM 536 C CA . ASN A 1 73 ? -7.870 -10.884 7.150 1.00 89.62 73 ASN A CA 1
ATOM 537 C C . ASN A 1 73 ? -8.716 -10.739 8.405 1.00 89.62 73 ASN A C 1
ATOM 539 O O . ASN A 1 73 ? -9.047 -9.635 8.832 1.00 89.62 73 ASN A O 1
ATOM 543 N N . ALA A 1 74 ? -9.054 -11.878 8.995 1.00 89.12 74 ALA A N 1
ATOM 544 C CA . ALA A 1 74 ? -9.569 -11.947 10.347 1.00 89.12 74 ALA A CA 1
ATOM 545 C C . ALA A 1 74 ? -8.485 -12.591 11.207 1.00 89.12 74 ALA A C 1
ATOM 547 O O . ALA A 1 74 ? -7.949 -13.640 10.845 1.00 89.12 74 ALA A O 1
ATOM 548 N N . HIS A 1 75 ? -8.157 -11.963 12.326 1.00 84.44 75 HIS A N 1
ATOM 549 C CA . HIS A 1 75 ? -7.207 -12.488 13.293 1.00 84.44 75 HIS A CA 1
ATOM 550 C C . HIS A 1 75 ? -7.879 -12.566 14.661 1.00 84.44 75 HIS A C 1
ATOM 552 O O . HIS A 1 75 ? -8.635 -11.674 15.048 1.00 84.44 75 HIS A O 1
ATOM 558 N N . ALA A 1 76 ? -7.624 -13.661 15.370 1.00 83.25 76 ALA A N 1
ATOM 559 C CA . ALA A 1 76 ? -8.044 -13.848 16.747 1.00 83.25 76 ALA A CA 1
ATOM 560 C C . ALA A 1 76 ? -6.812 -14.222 17.569 1.00 83.25 76 ALA A C 1
ATOM 562 O O . ALA A 1 76 ? -6.075 -15.127 17.177 1.00 83.25 76 ALA A O 1
ATOM 563 N N . ASP A 1 77 ? -6.581 -13.499 18.658 1.00 70.94 77 ASP A N 1
ATOM 564 C CA . ASP A 1 77 ? -5.542 -13.836 19.630 1.00 70.94 77 ASP A CA 1
ATOM 565 C C . ASP A 1 77 ? -6.178 -14.828 20.618 1.00 70.94 77 ASP A C 1
ATOM 567 O O . ASP A 1 77 ? -7.208 -14.511 21.220 1.00 70.94 77 ASP A O 1
ATOM 571 N N . ILE A 1 78 ? -5.655 -16.061 20.672 1.00 58.62 78 ILE A N 1
ATOM 572 C CA . ILE A 1 78 ? -6.172 -17.169 21.503 1.00 58.62 78 ILE A CA 1
ATOM 573 C C . ILE A 1 78 ? -5.331 -17.296 22.767 1.00 58.62 78 ILE A C 1
ATOM 575 O O . ILE A 1 78 ? -4.091 -17.402 22.623 1.00 58.62 78 ILE A O 1
#

=== Feature glossary ===
A reading guide for the features in this record.

Start from the sequence.

  · This is the polypeptide sequence — one letter per residue, N-terminus first. Length ranges from a few dozen residues for small domains to over a thousand for large multi-domain proteins.

Fold it, and you get atomic coordinates and the backbone conformation that goes with them.

  · Structure coordinates are gi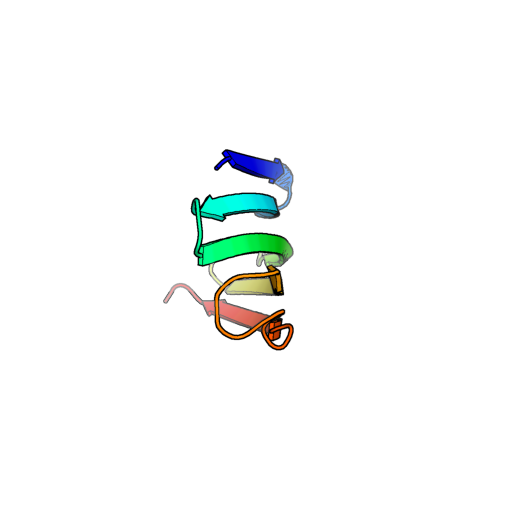ven as an mmCIF _atom_site loop: one row per atom with element, residue name, chain id, sequence number, and x/y/z position in Å. Only the four main-chain atoms per residue are included here; side chains are omitted to keep the record compact.

  · Backbone dihedral angles. Every residue except chain termini has a φ (preceding-C → N → Cα → C) and a ψ (N → Cα → C → next-N). They are reported in degrees following the IUPAC sign convention. Secondary structure is essent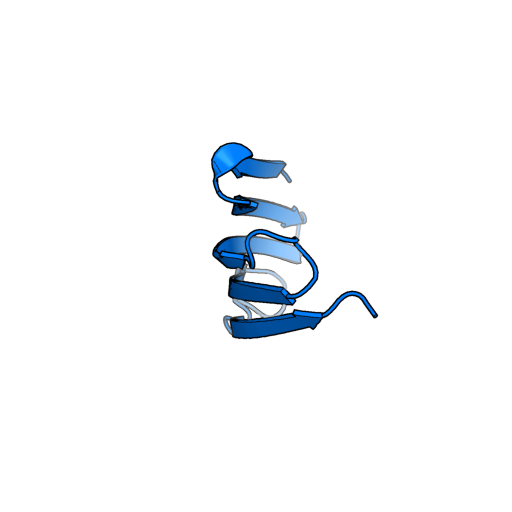ially a statement about which (φ, ψ) basin each residue occupies.

  · The SS8 string is DSSP's per-residue secondary-structure call. α-helix (H) means an i→i+4 H-bond ladder; β-strand (E) means the residue participates in a β-sheet; 3₁₀ (G) and π (I) are tighter and wider helices; T/S are turns/bends; '-' is loop.

  · SS3 is a coarse helix/strand/coil call (letters a/b/c) made by the P-SEA algorithm from inter-Cα distances and dihedrals. It is less detailed than DSSP but needs only Cα positions.

Summarize the fold with a handful of shape descriptors and a per-residue structural alphabet.

  · Radius of gyration (Rg) is the root-mean-square distance of Cα atoms from their centroid — a single number for overall size and compactness. A globular domain of N residues has Rg ≈ 2.2·N^0.38 Å; an extended or disordered chain has a much larger Rg. The Cα contact count is the number of residue pairs whose Cα atoms are within 8 Å and are more than four positions apart in sequence — a standard proxy for tertiary packing density. The bounding box is the smallest axis-aligned box enclosing all Cα atoms.

  · The Foldseek 3Di string encodes local tertiary geometry as a 20-letter alphabet — one character per residue — derived from the relative positions of nearby Cα atoms. Unlike the amino-acid sequence, 3Di is a direct function of the 3D structure, so two proteins with the same fold have similar 3Di strings even at low sequence identity.

  · Solvent-accessible surface area (SASA) is the area in Å² traced out by the centre of a 1.4 Å probe sphere (a water molecule) rolled over the protein's van der Waals surface (Shrake–Rupley / Lee–Richards construction). Buried residues have near-zero SASA; fully exposed residues can exceed 200 Å². The total SASA scales roughly with the number of surface residues.

Ask how reliable the model is.

  · pLDDT (predicted Local Distance Difference Test) is AlphaFold's per-residue confidence score, ranging from 0 to 10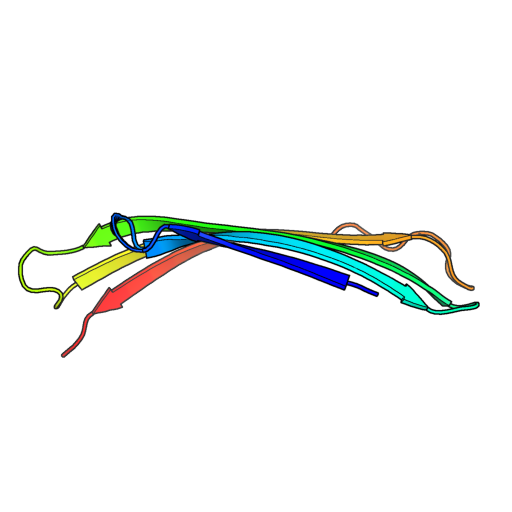0. Values above 90 indicate high confidence (typically well-packed cores); 70–90 is confident; 50–70 low confidence; below 50 usually means the region is disordered or the prediction is unreliable there. AlphaFold stores pLDDT in the mmCIF B-factor column.

  · B-factor (Debye–Waller factor) reflects atomic displacement in the crystal lattice. It is an experimental observable (units Å²), not a prediction; low values mean the atom is pinned down, high values mean it moves or is heterogeneous across the crystal.

  · Predicted Aligned Error (PAE) is an AlphaFold confidence matrix: entry (i, j) is the expected error in the position of residue j, in ångströms, when the prediction is superimposed on the true structure at residue i. Low PAE within a block of residues means that block is internally rigid and well-predicted; high PAE between two blocks means their relative placement is uncertain even if each block individually is confident.

Place it in context: what it resembles, what it is annotated as, and how it looks.

  · Nearest PDB neighbors are the top structural matches found by Foldseek when searching this structure against the entire Protein Data Bank. Each hit reports a TM-score (0 to 1; >0.5 almost always implies the same fold) and an E-value. These are *structural* homologs — they may share no detectable sequence similarity.

  · Functional annotations link the protein to curated databases. InterPro entries identify conserved domains and families by matching the sequence against member-database signatures (Pfam, PROSITE, CDD, …). Gene Ontology (GO) terms describe molecular function, biological process, and cellular component in a controlled vocabulary. CATH places the structure in a hierarchical fold classification (Class/Architecture/To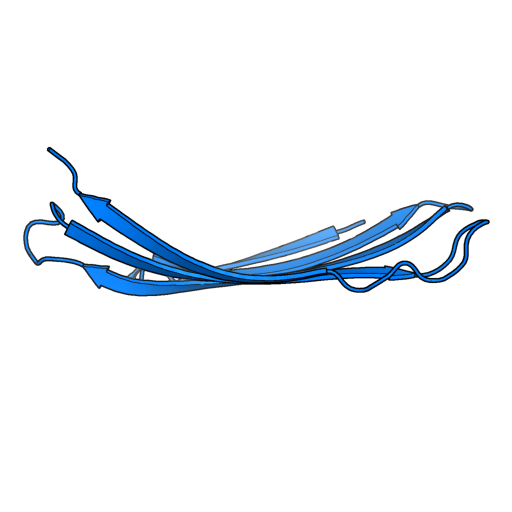pology/Homologous-superfamily). The organism is the source species.

  · Three diagnostic plots accompany the record. The Cα contact map visualizes the tertiary structure as a 2D adjacency matrix (8 Å cutoff, sequence-local contacts suppressed). The Ramachandran plot shows the distribution of backbone (φ, ψ) torsions, with points in the α and β basins reflecting secondary structure content. The PAE plot shows AlphaFold's inter-residue confidence as a color matrix.

  · Six rendered views show the 3D structure from the faces of a cube — i.e. along ±x, ±y, ±z. Rendering representation is drawn randomly per protein from cartoon (secondary-structure ribbons), sticks (backbone bonds), or molecular surface; coloring is either N→C rainbow (blue at the N-terminus through red at the C-terminus) or on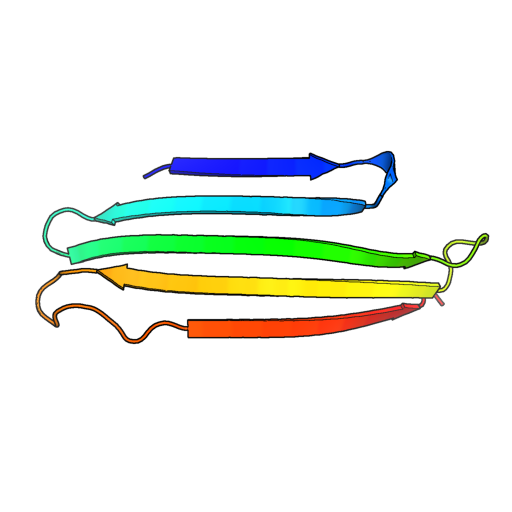e color per chain.